Protein AF-A0A948EI79-F1 (afdb_monomer_lite)

Secondary structure (DSSP, 8-state):
------------HHHHHHHHHHHTT-HHHHHHSTTHHHHHHHHHHHHHT-S-HHHHHHHHHHHTTS--SS--TT-TTHHHHHHHTTSPPP-

Radius of gyration: 13.54 Å; chains: 1; bounding box: 38×20×41 Å

pLDDT: mean 85.98, std 14.57, r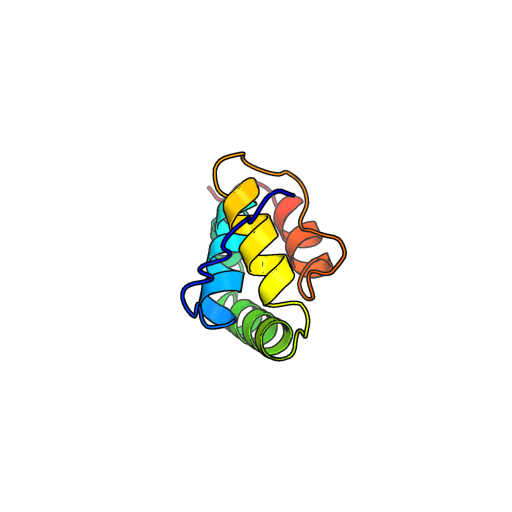ange [39.94, 95.88]

Sequence (91 aa):
MGIFGFLASGASSGGLMHRMMQALGVDRQLKHLPGHGAVETRATERCSHCEHETECAGWLAANENANPDEPPEFCANRDLIARLSKLPPAP

Structure (mmCIF, N/CA/C/O backbone):
data_AF-A0A948EI79-F1
#
_entry.id   AF-A0A948EI79-F1
#
loop_
_atom_site.group_PDB
_atom_site.id
_atom_site.type_symbol
_atom_site.label_atom_id
_atom_site.label_alt_id
_atom_site.label_comp_id
_atom_site.label_asym_id
_atom_site.label_entity_id
_atom_site.label_seq_id
_atom_site.pdbx_PDB_ins_code
_atom_site.Cartn_x
_atom_site.Cartn_y
_atom_site.Cartn_z
_atom_site.occupancy
_atom_site.B_iso_or_equiv
_atom_site.auth_seq_id
_atom_site.auth_comp_id
_atom_site.auth_asym_id
_atom_site.auth_atom_id
_atom_site.pdbx_PDB_model_num
ATOM 1 N N . MET A 1 1 ? 17.105 -2.319 -26.265 1.00 42.28 1 MET A N 1
ATOM 2 C CA . MET A 1 1 ? 17.943 -1.561 -25.315 1.00 42.28 1 MET A CA 1
ATOM 3 C C . MET A 1 1 ? 17.184 -0.304 -24.933 1.00 42.28 1 MET A C 1
ATOM 5 O O . MET A 1 1 ? 17.153 0.629 -25.719 1.00 42.28 1 MET A O 1
ATOM 9 N N . GLY A 1 2 ? 16.482 -0.331 -23.801 1.00 39.94 2 GLY A N 1
ATOM 10 C CA . GLY A 1 2 ? 15.734 0.808 -23.270 1.00 39.94 2 GLY A CA 1
ATOM 11 C C . GLY A 1 2 ? 16.075 0.943 -21.796 1.00 39.94 2 GLY A C 1
ATOM 12 O O . GLY A 1 2 ? 15.630 0.147 -20.979 1.00 39.94 2 GLY A O 1
ATOM 13 N N . ILE A 1 3 ? 16.951 1.892 -21.494 1.00 55.03 3 ILE A N 1
ATOM 14 C CA . ILE A 1 3 ? 17.401 2.248 -20.149 1.00 55.03 3 ILE A CA 1
ATOM 15 C C . ILE A 1 3 ? 16.286 3.069 -19.496 1.00 55.03 3 ILE A C 1
ATOM 17 O O . ILE A 1 3 ? 16.260 4.291 -19.608 1.00 55.03 3 ILE A O 1
ATOM 21 N N . PHE A 1 4 ? 15.337 2.395 -18.844 1.00 51.22 4 PHE A N 1
ATOM 22 C CA . PHE A 1 4 ? 14.452 3.045 -17.880 1.00 51.22 4 PHE A CA 1
ATOM 23 C C . PHE A 1 4 ? 15.240 3.225 -16.586 1.00 51.22 4 PHE A C 1
ATOM 25 O O . PHE A 1 4 ? 15.347 2.317 -15.764 1.00 51.22 4 PHE A O 1
ATOM 32 N N . GLY A 1 5 ? 15.863 4.395 -16.454 1.00 44.34 5 GLY A N 1
ATOM 33 C CA . GLY A 1 5 ? 1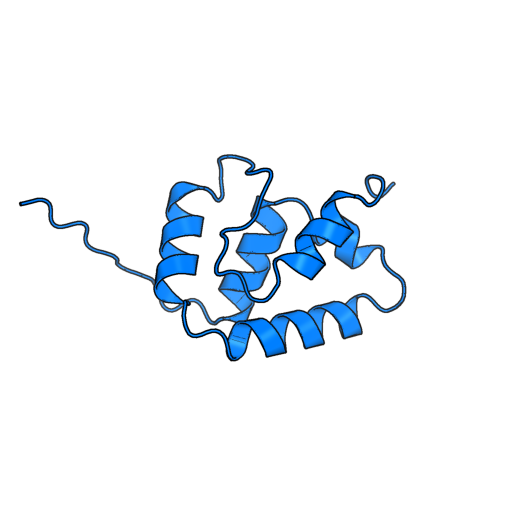6.480 4.833 -15.212 1.00 44.34 5 GLY A CA 1
ATOM 34 C C . GLY A 1 5 ? 15.408 5.002 -14.141 1.00 44.34 5 GLY A C 1
ATOM 35 O O . GLY A 1 5 ? 14.775 6.049 -14.054 1.00 44.34 5 GLY A O 1
ATOM 36 N N . PHE A 1 6 ? 15.206 3.966 -13.330 1.00 52.16 6 PHE A N 1
ATOM 37 C CA . PHE A 1 6 ? 14.428 4.042 -12.102 1.00 52.16 6 PHE A CA 1
ATOM 38 C C . PHE A 1 6 ? 15.234 4.816 -11.058 1.00 52.16 6 PHE A C 1
ATOM 40 O O . PHE A 1 6 ? 15.931 4.241 -10.226 1.00 52.16 6 PHE A O 1
ATOM 47 N N . LEU A 1 7 ? 15.138 6.144 -11.088 1.00 52.34 7 LEU A N 1
ATOM 48 C CA . LEU A 1 7 ? 15.403 6.941 -9.897 1.00 52.34 7 LEU A CA 1
ATOM 49 C C . LEU A 1 7 ? 14.194 6.793 -8.971 1.00 52.34 7 LEU A C 1
ATOM 51 O O . LEU A 1 7 ? 13.353 7.683 -8.872 1.00 52.34 7 LEU A O 1
ATOM 55 N N . ALA A 1 8 ? 14.094 5.642 -8.306 1.00 53.25 8 ALA A N 1
ATOM 56 C CA . ALA A 1 8 ? 13.265 5.523 -7.122 1.00 53.25 8 ALA A CA 1
ATOM 57 C C . ALA A 1 8 ? 13.931 6.382 -6.039 1.00 53.25 8 ALA A C 1
ATOM 59 O O . ALA A 1 8 ? 14.850 5.950 -5.346 1.00 53.25 8 ALA A O 1
ATOM 60 N N . SER A 1 9 ? 13.525 7.652 -5.952 1.00 49.56 9 SER A N 1
ATOM 61 C CA . SER A 1 9 ? 13.750 8.460 -4.758 1.00 49.56 9 SER A CA 1
ATOM 62 C C . SER A 1 9 ? 13.315 7.618 -3.563 1.00 49.56 9 SER A C 1
ATOM 64 O O . SER A 1 9 ? 12.196 7.109 -3.582 1.00 49.56 9 SER A O 1
ATOM 66 N N . GLY A 1 10 ? 14.207 7.430 -2.586 1.00 52.56 10 GLY A N 1
ATOM 67 C CA . GLY A 1 10 ? 13.989 6.605 -1.398 1.00 52.56 10 GLY A CA 1
ATOM 68 C C . GLY A 1 10 ? 12.745 7.038 -0.632 1.00 52.56 10 GLY A C 1
ATOM 69 O O . GLY A 1 10 ? 12.807 7.859 0.280 1.00 52.56 10 GLY A O 1
ATOM 70 N N . ALA A 1 11 ? 11.599 6.512 -1.041 1.00 59.66 11 ALA A N 1
ATOM 71 C CA . ALA A 1 11 ? 10.342 6.666 -0.355 1.00 59.66 11 ALA A CA 1
ATOM 72 C C . ALA A 1 11 ? 10.312 5.561 0.689 1.00 59.66 11 ALA A C 1
ATOM 74 O O . ALA A 1 11 ? 10.324 4.384 0.345 1.00 59.66 11 ALA A O 1
ATOM 75 N N . SER A 1 12 ? 10.293 5.944 1.963 1.00 71.19 12 SER A N 1
ATOM 76 C CA . SER A 1 12 ? 10.079 4.989 3.043 1.00 71.19 12 SER A CA 1
ATOM 77 C C . SER A 1 12 ? 8.804 4.183 2.784 1.00 71.19 12 SER A C 1
ATOM 79 O O . SER A 1 12 ? 7.845 4.691 2.192 1.00 71.19 12 SER A O 1
ATOM 81 N N . SER A 1 13 ? 8.755 2.940 3.258 1.00 76.19 13 SER A N 1
ATOM 82 C CA . SER A 1 13 ? 7.624 2.044 2.999 1.00 76.19 13 SER A CA 1
ATOM 83 C C . SER A 1 13 ? 6.278 2.645 3.447 1.00 76.19 13 SER A C 1
ATOM 85 O O . SER A 1 13 ? 5.254 2.429 2.803 1.00 76.19 13 SER A O 1
ATOM 87 N N . GLY A 1 14 ? 6.278 3.495 4.484 1.00 79.56 14 GLY A N 1
ATOM 88 C CA . GLY A 1 14 ? 5.106 4.283 4.887 1.00 79.56 14 GLY A CA 1
ATOM 89 C C . GLY A 1 14 ? 4.672 5.336 3.855 1.00 79.56 14 GLY A C 1
ATOM 90 O O . GLY A 1 14 ? 3.480 5.489 3.595 1.00 79.56 14 GLY A O 1
ATOM 91 N N . GLY A 1 15 ? 5.620 6.021 3.210 1.00 87.31 15 GLY A N 1
ATOM 92 C CA . GLY A 1 15 ? 5.335 6.975 2.134 1.00 87.31 15 GLY A CA 1
ATOM 93 C C . GLY A 1 15 ? 4.777 6.303 0.877 1.00 87.31 15 GLY A C 1
ATOM 94 O O . GLY A 1 15 ? 3.850 6.826 0.257 1.00 87.31 15 GLY A O 1
ATOM 95 N N . LEU A 1 16 ? 5.286 5.120 0.521 1.00 91.75 16 LEU A N 1
ATOM 96 C CA . LEU A 1 16 ? 4.741 4.319 -0.581 1.00 91.75 16 LEU A CA 1
ATOM 97 C C . LEU A 1 16 ? 3.332 3.811 -0.269 1.00 91.75 16 LEU A C 1
ATOM 99 O O . LEU A 1 16 ? 2.438 3.938 -1.104 1.00 91.75 16 LEU A O 1
ATOM 103 N N . MET A 1 17 ? 3.105 3.308 0.948 1.00 92.75 17 MET A N 1
ATOM 104 C CA . MET A 1 17 ? 1.776 2.872 1.376 1.00 92.75 17 MET A CA 1
ATOM 105 C C . MET A 1 17 ? 0.752 4.007 1.289 1.00 92.75 17 MET A C 1
ATOM 107 O O . MET A 1 17 ? -0.345 3.807 0.768 1.00 92.75 17 MET A O 1
ATOM 111 N N . HIS A 1 18 ? 1.104 5.194 1.786 1.00 91.88 18 HIS A N 1
ATOM 112 C CA . HIS A 1 18 ? 0.194 6.333 1.784 1.00 91.88 18 HIS A CA 1
ATOM 113 C C . HIS A 1 18 ? -0.209 6.730 0.358 1.00 91.88 18 HIS A C 1
ATOM 115 O O . HIS A 1 18 ? -1.396 6.887 0.074 1.00 91.88 18 HIS A O 1
ATOM 121 N N . ARG A 1 19 ? 0.763 6.814 -0.563 1.00 94.00 19 ARG A N 1
ATOM 122 C CA . ARG A 1 19 ? 0.489 7.107 -1.978 1.00 94.00 19 ARG A CA 1
ATOM 123 C C . ARG A 1 19 ? -0.360 6.029 -2.645 1.00 94.00 19 ARG A C 1
ATOM 125 O O . ARG A 1 19 ? -1.281 6.366 -3.375 1.00 94.00 19 ARG A O 1
ATOM 132 N N . MET A 1 20 ? -0.118 4.754 -2.342 1.00 94.88 20 MET A N 1
ATOM 133 C CA . MET A 1 20 ? -0.940 3.637 -2.826 1.00 94.88 20 MET A CA 1
ATOM 134 C C . MET A 1 20 ? -2.403 3.786 -2.390 1.00 94.88 20 MET A C 1
ATOM 136 O O . MET A 1 20 ? -3.308 3.716 -3.216 1.00 94.88 20 MET A O 1
ATOM 140 N N . MET A 1 21 ? -2.650 4.047 -1.103 1.00 93.56 21 MET A N 1
ATOM 141 C CA . MET A 1 21 ? -4.011 4.232 -0.587 1.00 93.56 21 MET A CA 1
ATOM 142 C C . MET A 1 21 ? -4.706 5.468 -1.167 1.00 93.56 21 MET A C 1
ATOM 144 O O . MET A 1 21 ? -5.915 5.432 -1.388 1.00 93.56 21 MET A O 1
ATOM 148 N N . GLN A 1 22 ? -3.958 6.543 -1.419 1.00 93.69 22 GLN A N 1
ATOM 149 C CA . GLN A 1 22 ? -4.480 7.753 -2.048 1.00 93.69 22 GLN A CA 1
ATOM 150 C C . GLN A 1 22 ? -4.816 7.529 -3.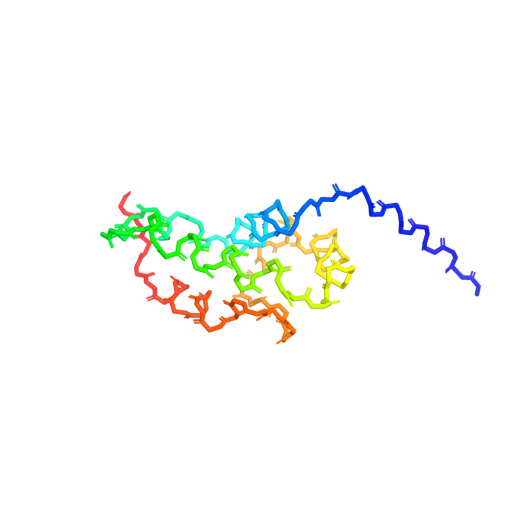529 1.00 93.69 22 GLN A C 1
ATOM 152 O O . GLN A 1 22 ? -5.899 7.916 -3.956 1.00 93.69 22 GLN A O 1
ATOM 157 N N . ALA A 1 23 ? -3.936 6.868 -4.288 1.00 93.88 23 ALA A N 1
ATOM 158 C CA . ALA A 1 23 ? -4.156 6.542 -5.699 1.00 93.88 23 ALA A CA 1
ATOM 159 C C . ALA A 1 23 ? -5.412 5.683 -5.905 1.00 93.88 23 ALA A C 1
ATOM 161 O O . ALA A 1 23 ? -6.164 5.891 -6.850 1.00 93.88 23 ALA A O 1
ATOM 162 N N . LEU A 1 24 ? -5.660 4.751 -4.981 1.00 93.56 24 LEU A N 1
ATOM 163 C CA . LEU A 1 24 ? -6.843 3.882 -4.966 1.00 93.56 24 LEU A CA 1
ATOM 164 C C . LEU A 1 24 ? -8.061 4.549 -4.305 1.00 93.56 24 LEU A C 1
ATOM 166 O O . LEU A 1 24 ? -9.116 3.935 -4.163 1.00 93.56 24 LEU A O 1
ATOM 170 N N . GLY A 1 25 ? -7.907 5.786 -3.825 1.00 92.38 25 GLY A N 1
ATOM 171 C CA . GLY A 1 25 ? -8.969 6.558 -3.197 1.00 92.38 25 GLY A CA 1
ATOM 172 C C . GLY A 1 25 ? -9.541 5.929 -1.930 1.00 92.38 25 GLY A C 1
ATOM 173 O O . GLY A 1 25 ? -10.690 6.211 -1.619 1.00 92.38 25 GLY A O 1
ATOM 174 N N . VAL A 1 26 ? -8.787 5.082 -1.216 1.00 93.62 26 VAL A N 1
ATOM 175 C CA . VAL A 1 26 ? -9.219 4.412 0.029 1.00 93.62 26 VAL A CA 1
ATOM 176 C C . VAL A 1 26 ? -8.722 5.107 1.302 1.00 93.62 26 VAL A C 1
ATOM 178 O O . VAL A 1 26 ? -9.145 4.747 2.403 1.00 93.62 26 VAL A O 1
ATOM 181 N N . ASP A 1 27 ? -7.850 6.116 1.182 1.00 92.62 27 ASP A N 1
ATOM 182 C CA . ASP A 1 27 ? -7.324 6.875 2.327 1.00 92.62 27 ASP A CA 1
ATOM 183 C C . ASP A 1 27 ? -8.436 7.615 3.093 1.00 92.62 27 ASP A C 1
ATOM 185 O O . ASP A 1 27 ? -8.424 7.678 4.325 1.00 92.62 27 ASP A O 1
ATOM 189 N N . ARG A 1 28 ? -9.434 8.142 2.370 1.00 90.44 28 ARG A N 1
ATOM 190 C CA . ARG A 1 28 ? -10.582 8.829 2.971 1.00 90.44 28 ARG A CA 1
ATOM 191 C C . ARG A 1 28 ? -11.465 7.858 3.740 1.00 90.44 28 ARG A C 1
ATOM 193 O O . ARG A 1 28 ? -11.830 8.153 4.876 1.00 90.44 28 ARG A O 1
ATOM 200 N N . GLN A 1 29 ? -11.766 6.697 3.166 1.00 91.56 29 GLN A N 1
ATOM 201 C CA . GLN A 1 29 ? -12.564 5.648 3.799 1.00 91.56 29 GLN A CA 1
ATOM 202 C C . GLN A 1 29 ? -11.878 5.182 5.080 1.00 91.56 29 GLN A C 1
ATOM 204 O O . GLN A 1 29 ? -12.533 5.064 6.112 1.00 91.56 29 GLN A O 1
ATOM 209 N N . LEU A 1 30 ? -10.553 4.996 5.037 1.00 91.50 30 LEU A N 1
ATOM 210 C CA . LEU A 1 30 ? -9.769 4.628 6.209 1.00 91.50 30 LEU A CA 1
ATOM 211 C C . LEU A 1 30 ? -9.941 5.647 7.341 1.00 91.50 30 LEU A C 1
ATOM 213 O O . LEU A 1 30 ? -10.286 5.240 8.444 1.00 91.50 30 LEU A O 1
ATOM 217 N N . LYS A 1 31 ? -9.780 6.951 7.077 1.00 91.75 31 LYS A N 1
ATOM 218 C CA . LYS A 1 31 ? -9.876 8.022 8.094 1.00 91.75 31 LYS A CA 1
ATOM 219 C C . LYS A 1 31 ? -11.237 8.107 8.795 1.00 91.75 31 LYS A C 1
ATOM 221 O O . LYS A 1 31 ? -11.305 8.565 9.932 1.00 91.75 31 LYS A O 1
ATOM 226 N N . HIS A 1 32 ? -12.307 7.654 8.146 1.00 90.38 32 HIS A N 1
ATOM 227 C CA . HIS A 1 32 ? -13.657 7.670 8.718 1.00 90.38 32 HIS A CA 1
ATOM 228 C C . HIS A 1 32 ? -13.959 6.453 9.596 1.00 90.38 32 HIS A C 1
ATOM 230 O O . HIS A 1 32 ? -14.976 6.433 10.291 1.00 90.38 32 HIS A O 1
ATOM 236 N N . LEU A 1 33 ? -13.089 5.439 9.603 1.00 88.31 33 LEU A N 1
ATOM 237 C CA . LEU A 1 33 ? -13.281 4.285 10.467 1.00 88.31 33 LEU A CA 1
ATOM 238 C C . LEU A 1 33 ? -13.019 4.638 11.941 1.00 88.31 33 LEU A C 1
ATOM 240 O O . LEU A 1 33 ? -12.019 5.293 12.272 1.00 88.31 33 LEU A O 1
ATOM 244 N N . PRO A 1 34 ? -13.857 4.143 12.870 1.00 91.06 34 PRO A N 1
ATOM 245 C CA . PRO A 1 34 ? -13.518 4.184 14.283 1.00 91.06 34 PRO A CA 1
ATOM 246 C C . PRO A 1 34 ? -12.229 3.384 14.512 1.00 91.06 34 PRO A C 1
ATOM 248 O O . PRO A 1 34 ? -12.099 2.241 14.075 1.00 91.06 34 PRO A O 1
ATOM 251 N N . GLY A 1 35 ? -11.251 4.000 15.178 1.00 91.06 35 GLY A N 1
ATOM 252 C CA . GLY A 1 35 ? -9.943 3.379 15.401 1.00 91.06 35 GLY A CA 1
ATOM 253 C C . GLY A 1 35 ? -9.039 3.316 14.162 1.00 91.06 35 GLY A C 1
ATOM 254 O O . GLY A 1 35 ? -8.107 2.511 14.153 1.00 91.06 35 GLY A O 1
ATOM 255 N N . HIS A 1 36 ? -9.275 4.153 13.142 1.00 92.94 36 HIS A N 1
ATOM 256 C CA . HIS A 1 36 ? -8.471 4.208 11.912 1.00 92.94 36 HIS A CA 1
ATOM 257 C C . HIS A 1 36 ? -6.958 4.254 12.154 1.00 92.94 36 HIS A C 1
ATOM 259 O O . HIS A 1 36 ? -6.230 3.540 11.475 1.00 92.94 36 HIS A O 1
ATOM 265 N N . GLY A 1 37 ? -6.481 4.988 13.167 1.00 93.56 37 GLY A N 1
ATOM 266 C CA . GLY A 1 37 ? -5.051 5.046 13.488 1.00 93.56 37 GLY A CA 1
ATOM 267 C C . GLY A 1 37 ? -4.442 3.669 13.782 1.00 93.56 37 GLY A C 1
ATOM 268 O O . GLY A 1 37 ? -3.376 3.341 13.279 1.00 93.56 37 GLY A O 1
ATOM 269 N N . ALA A 1 38 ? -5.152 2.792 14.501 1.00 94.88 38 ALA A N 1
ATOM 270 C CA . ALA A 1 38 ? -4.672 1.432 14.763 1.00 94.88 38 ALA A CA 1
ATOM 271 C C . ALA A 1 38 ? -4.709 0.535 13.513 1.00 94.88 38 ALA A C 1
ATOM 273 O O . ALA A 1 38 ? -3.976 -0.455 13.437 1.00 94.88 38 ALA A O 1
ATOM 274 N N . VAL A 1 39 ? -5.579 0.838 12.547 1.00 93.94 39 VAL A N 1
ATOM 275 C CA . VAL A 1 39 ? -5.621 0.150 11.249 1.00 93.94 39 VAL A CA 1
ATOM 276 C C . VAL A 1 39 ? -4.456 0.616 10.374 1.00 93.94 39 VAL A C 1
ATOM 278 O O . VAL A 1 39 ? -3.776 -0.219 9.781 1.00 93.94 39 VAL A O 1
ATOM 281 N N . GLU A 1 40 ? -4.189 1.921 10.350 1.00 93.06 40 GLU A N 1
ATOM 282 C CA . GLU A 1 40 ? -3.091 2.543 9.609 1.00 93.06 40 GLU A CA 1
ATOM 283 C C . GLU A 1 40 ? -1.719 2.092 10.122 1.00 93.06 40 GLU A C 1
ATOM 285 O O . GLU A 1 40 ? -0.872 1.702 9.318 1.00 93.06 40 GLU A O 1
ATOM 290 N N . THR A 1 41 ? -1.518 2.030 11.444 1.00 93.38 41 THR A N 1
ATOM 291 C CA . THR A 1 41 ? -0.275 1.507 12.037 1.00 93.38 41 THR A CA 1
ATOM 292 C C . THR A 1 41 ? -0.010 0.073 11.584 1.00 93.38 41 THR A C 1
ATOM 294 O O . THR A 1 41 ? 1.063 -0.215 11.064 1.00 93.38 41 THR A O 1
ATOM 297 N N . ARG A 1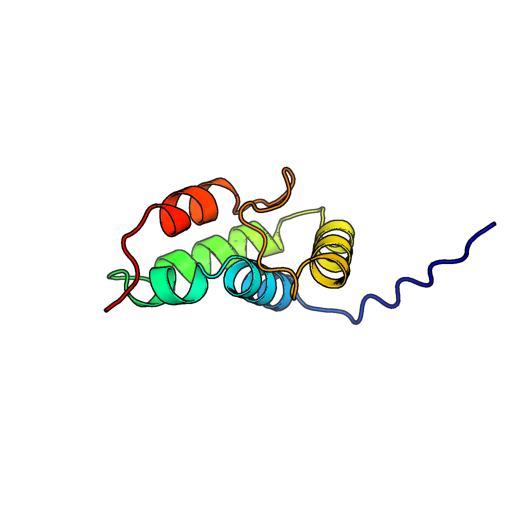 42 ? -1.004 -0.824 11.676 1.00 94.25 42 ARG A N 1
ATOM 298 C CA . ARG A 1 42 ? -0.846 -2.222 11.230 1.00 94.25 42 ARG A CA 1
ATOM 299 C C . ARG A 1 42 ? -0.617 -2.338 9.726 1.00 94.25 42 ARG A C 1
ATOM 301 O O . ARG A 1 42 ? 0.092 -3.235 9.278 1.00 94.25 42 ARG A O 1
ATOM 308 N N . ALA A 1 43 ? -1.250 -1.475 8.934 1.00 94.69 43 ALA A N 1
ATOM 309 C CA . ALA A 1 43 ? -1.023 -1.438 7.496 1.00 94.69 43 ALA A CA 1
ATOM 310 C C . ALA A 1 43 ? 0.410 -0.998 7.171 1.00 94.69 43 ALA A C 1
ATOM 312 O O . ALA A 1 43 ? 1.050 -1.602 6.309 1.00 94.69 43 ALA A O 1
ATOM 313 N N . THR A 1 44 ? 0.917 -0.004 7.905 1.00 92.69 44 THR A N 1
ATOM 314 C CA . THR A 1 44 ? 2.289 0.500 7.785 1.00 92.69 44 THR A CA 1
ATOM 315 C C . THR A 1 44 ? 3.292 -0.575 8.169 1.00 92.69 44 THR A C 1
ATOM 317 O O . THR A 1 44 ? 4.213 -0.829 7.402 1.00 92.69 44 THR A O 1
ATOM 320 N N . GLU A 1 45 ? 3.075 -1.266 9.291 1.00 93.56 45 GLU A N 1
ATOM 321 C CA . GLU A 1 45 ? 3.907 -2.391 9.730 1.00 93.56 45 GLU A CA 1
ATOM 322 C C . GLU A 1 45 ? 3.940 -3.514 8.686 1.00 93.56 45 GLU A C 1
ATOM 324 O O . GLU A 1 45 ? 5.012 -4.013 8.357 1.00 93.56 45 GLU A O 1
ATOM 329 N N . ARG A 1 46 ? 2.796 -3.903 8.103 1.00 94.44 46 ARG A N 1
ATOM 330 C CA . ARG A 1 46 ? 2.792 -4.888 7.005 1.00 94.44 46 ARG A CA 1
ATOM 331 C C . ARG A 1 46 ? 3.562 -4.386 5.787 1.00 94.44 46 ARG A C 1
ATOM 333 O O . ARG A 1 46 ? 4.297 -5.150 5.174 1.00 94.44 46 ARG A O 1
ATOM 340 N N . CYS A 1 47 ? 3.395 -3.113 5.433 1.00 94.25 47 CYS A N 1
ATOM 341 C CA . CYS A 1 47 ? 4.066 -2.532 4.276 1.00 94.25 47 CYS A CA 1
ATOM 342 C C . CYS A 1 47 ? 5.581 -2.417 4.477 1.00 94.25 47 CYS A C 1
ATOM 344 O O . CYS A 1 47 ? 6.322 -2.630 3.526 1.00 94.25 47 CYS A O 1
ATOM 346 N N . SER A 1 48 ? 6.049 -2.108 5.690 1.00 90.00 48 SER A N 1
ATOM 347 C CA . SER A 1 48 ? 7.480 -1.977 5.996 1.00 90.00 48 SER A CA 1
ATOM 348 C C . SER A 1 48 ? 8.235 -3.302 5.984 1.00 90.00 48 SER A C 1
ATOM 350 O O . SER A 1 48 ? 9.455 -3.297 5.890 1.00 90.00 48 SER A O 1
ATOM 352 N N . HIS A 1 49 ? 7.525 -4.425 6.096 1.00 90.94 49 HIS A N 1
ATOM 353 C CA . HIS A 1 49 ? 8.095 -5.767 5.962 1.00 90.94 49 HIS A CA 1
ATOM 354 C C . HIS A 1 49 ? 7.897 -6.359 4.555 1.00 90.94 49 HIS A C 1
ATOM 356 O O . HIS A 1 49 ? 8.273 -7.503 4.323 1.00 90.94 49 HIS A O 1
ATOM 362 N N . CYS A 1 50 ? 7.289 -5.617 3.624 1.00 92.19 50 CYS A N 1
ATOM 363 C CA . CYS A 1 50 ? 7.099 -6.066 2.249 1.00 92.19 50 CYS A CA 1
ATOM 364 C C . CYS A 1 50 ? 8.420 -5.989 1.473 1.00 92.19 50 CYS A C 1
ATOM 366 O O . CYS A 1 50 ? 9.094 -4.962 1.491 1.00 92.19 50 CYS A O 1
ATOM 368 N N . GLU A 1 51 ? 8.757 -7.047 0.739 1.00 91.88 51 GLU A N 1
ATOM 369 C CA . GLU A 1 51 ? 9.972 -7.123 -0.085 1.00 91.88 51 GLU A CA 1
ATOM 370 C C . GLU A 1 51 ? 9.827 -6.483 -1.481 1.00 91.88 51 GLU A C 1
ATOM 372 O O . GLU A 1 51 ? 10.816 -6.319 -2.189 1.00 91.88 51 GLU A O 1
ATOM 377 N N . HIS A 1 52 ? 8.619 -6.046 -1.853 1.00 93.38 52 HIS A N 1
ATOM 378 C CA . HIS A 1 52 ? 8.290 -5.505 -3.181 1.00 93.38 52 HIS A CA 1
ATOM 379 C C . HIS A 1 52 ? 8.314 -3.968 -3.246 1.00 93.38 52 HIS A C 1
ATOM 381 O O . HIS A 1 52 ? 7.454 -3.338 -3.870 1.00 93.38 52 HIS A O 1
ATOM 387 N N . GLU A 1 53 ? 9.249 -3.325 -2.539 1.00 91.06 53 GLU A N 1
ATOM 388 C CA . GLU A 1 53 ? 9.319 -1.858 -2.459 1.00 91.06 53 GLU A CA 1
ATOM 389 C C . GLU A 1 53 ? 9.551 -1.214 -3.837 1.00 91.06 53 GLU A C 1
ATOM 391 O O . GLU A 1 53 ? 8.892 -0.234 -4.199 1.00 91.06 53 GLU A O 1
ATOM 396 N N . THR A 1 54 ? 10.448 -1.801 -4.634 1.00 91.25 54 THR A N 1
ATOM 397 C CA . THR A 1 54 ? 10.807 -1.281 -5.962 1.00 91.25 54 THR A CA 1
ATOM 398 C C . THR A 1 54 ? 9.643 -1.427 -6.941 1.00 91.25 54 THR A C 1
ATOM 400 O O . THR A 1 54 ? 9.309 -0.483 -7.661 1.00 91.25 54 THR A O 1
ATOM 403 N N . GLU A 1 55 ? 8.971 -2.577 -6.938 1.00 94.00 55 GLU A N 1
ATOM 404 C CA . GLU A 1 55 ? 7.787 -2.836 -7.756 1.00 94.00 55 GLU A CA 1
ATOM 405 C C . GLU A 1 55 ? 6.624 -1.926 -7.352 1.00 94.00 55 GLU A C 1
ATOM 407 O O . GLU A 1 55 ? 5.917 -1.415 -8.220 1.00 94.00 55 GLU A O 1
ATOM 412 N N . CYS A 1 56 ? 6.454 -1.658 -6.052 1.00 94.38 56 CYS A N 1
ATOM 413 C CA . CYS A 1 56 ? 5.467 -0.704 -5.547 1.00 94.38 56 CYS A CA 1
ATOM 414 C C . CYS A 1 56 ? 5.727 0.709 -6.085 1.00 94.38 56 CYS A C 1
ATOM 416 O O . CYS A 1 56 ? 4.817 1.348 -6.615 1.00 94.38 56 CYS A O 1
ATOM 418 N N . ALA A 1 57 ? 6.975 1.182 -6.005 1.00 92.94 57 ALA A N 1
ATOM 419 C CA . ALA A 1 57 ? 7.359 2.487 -6.533 1.00 92.94 57 ALA A CA 1
ATOM 420 C C . ALA A 1 57 ? 7.128 2.584 -8.050 1.00 92.94 57 ALA A C 1
ATOM 422 O O . ALA A 1 57 ? 6.623 3.600 -8.529 1.00 92.94 57 ALA A O 1
ATOM 423 N N . GLY A 1 58 ? 7.445 1.525 -8.802 1.00 94.25 58 GLY A N 1
ATOM 424 C CA . GLY A 1 58 ? 7.205 1.486 -10.244 1.00 94.25 58 GLY A CA 1
ATOM 425 C C . GLY A 1 58 ? 5.731 1.429 -10.620 1.00 94.25 58 GLY A C 1
ATOM 426 O O . GLY A 1 58 ? 5.311 2.121 -11.547 1.00 94.25 58 GLY A O 1
ATOM 427 N N . TRP A 1 59 ? 4.925 0.679 -9.868 1.00 95.25 59 TRP A N 1
ATOM 428 C CA . TRP A 1 59 ? 3.479 0.687 -10.044 1.00 95.25 59 TRP A CA 1
ATOM 429 C C . TRP A 1 59 ? 2.901 2.079 -9.773 1.00 95.25 59 TRP A C 1
ATOM 431 O O . TRP A 1 59 ? 2.110 2.567 -10.576 1.00 95.25 59 TRP A O 1
ATOM 441 N N . LEU A 1 60 ? 3.332 2.753 -8.701 1.00 95.00 60 LEU A N 1
ATOM 442 C CA . LEU A 1 60 ? 2.876 4.107 -8.379 1.00 95.00 60 LEU A CA 1
ATOM 443 C C . LEU A 1 60 ? 3.231 5.101 -9.482 1.00 95.00 60 LEU A C 1
ATOM 445 O O . LEU A 1 60 ? 2.341 5.781 -9.977 1.00 95.00 60 LEU A O 1
ATOM 449 N N . ALA A 1 61 ? 4.481 5.110 -9.945 1.00 93.81 61 ALA A N 1
ATOM 450 C CA . ALA A 1 61 ? 4.907 6.002 -11.021 1.00 93.81 61 ALA A CA 1
ATOM 451 C C . ALA A 1 61 ? 4.074 5.833 -12.308 1.00 93.81 61 ALA A C 1
ATOM 453 O O . ALA A 1 61 ? 3.874 6.797 -13.045 1.00 93.81 61 ALA A O 1
ATOM 454 N N . ALA A 1 62 ? 3.582 4.620 -12.580 1.00 93.00 62 ALA A N 1
ATOM 455 C CA . ALA A 1 62 ? 2.755 4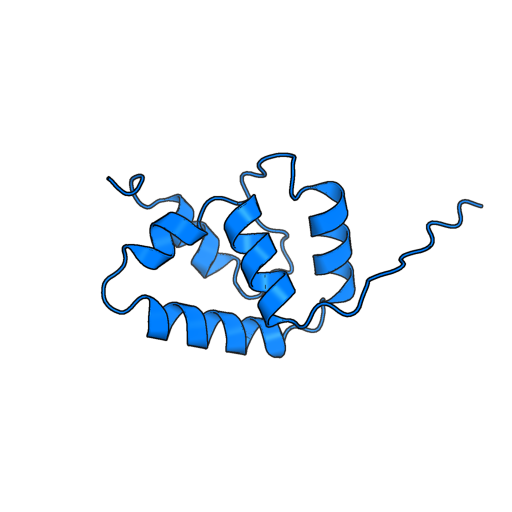.335 -13.748 1.00 93.00 62 ALA A CA 1
ATOM 456 C C . ALA A 1 62 ? 1.253 4.607 -13.535 1.00 93.00 62 ALA A C 1
ATOM 458 O O . ALA A 1 62 ? 0.560 4.903 -14.507 1.00 93.00 62 ALA A O 1
ATOM 459 N N . ASN A 1 63 ? 0.739 4.503 -12.303 1.00 93.31 63 ASN A N 1
ATOM 460 C CA . ASN A 1 63 ? -0.705 4.423 -12.047 1.00 93.31 63 ASN A CA 1
ATOM 461 C C . ASN A 1 63 ? -1.251 5.475 -11.069 1.00 93.31 63 ASN A C 1
ATOM 463 O O . ASN A 1 63 ? -2.463 5.656 -11.025 1.00 93.31 63 ASN A O 1
ATOM 467 N N . GLU A 1 64 ? -0.425 6.194 -10.299 1.00 89.75 64 GLU A N 1
ATOM 468 C CA . GLU A 1 64 ? -0.908 7.044 -9.191 1.00 89.75 64 GLU A CA 1
ATOM 469 C C . GLU A 1 64 ? -1.853 8.178 -9.629 1.00 89.75 64 GLU A C 1
ATOM 471 O O . GLU A 1 64 ? -2.683 8.623 -8.845 1.00 89.75 64 GLU A O 1
ATOM 476 N N . ASN A 1 65 ? -1.789 8.583 -10.902 1.00 89.62 65 ASN A N 1
ATOM 477 C CA . ASN A 1 65 ? -2.663 9.599 -11.502 1.00 89.62 65 ASN A CA 1
ATOM 478 C C . ASN A 1 65 ? -3.773 9.015 -12.399 1.00 89.62 65 ASN A C 1
ATOM 480 O O . ASN A 1 65 ? -4.526 9.771 -13.011 1.00 89.62 65 ASN A O 1
ATOM 484 N N . ALA A 1 66 ? -3.859 7.688 -12.521 1.00 89.81 66 ALA A N 1
ATOM 485 C CA . ALA A 1 66 ? -4.796 7.000 -13.411 1.00 89.81 66 ALA A CA 1
ATOM 486 C C . ALA A 1 66 ? -6.097 6.558 -12.714 1.00 89.81 66 ALA A C 1
ATOM 488 O O . ALA A 1 66 ? -6.964 6.001 -13.378 1.00 89.81 66 ALA A O 1
ATOM 489 N N . ASN A 1 67 ? -6.238 6.815 -11.406 1.00 85.69 67 ASN A N 1
ATOM 490 C CA . ASN A 1 67 ? -7.339 6.329 -10.559 1.00 85.69 67 ASN A CA 1
ATOM 491 C C . ASN A 1 67 ? -7.581 4.813 -10.709 1.00 85.69 67 ASN A C 1
ATOM 493 O O . ASN A 1 67 ? -8.659 4.408 -11.142 1.00 85.69 67 ASN A O 1
ATOM 497 N N . PRO A 1 68 ? -6.580 3.972 -10.404 1.00 91.19 68 PRO A N 1
ATOM 498 C CA . PRO A 1 68 ? -6.729 2.526 -10.490 1.00 91.19 68 PRO A CA 1
ATOM 499 C C . PRO A 1 68 ? -7.825 2.020 -9.543 1.00 91.19 68 PRO A C 1
ATOM 501 O O . PRO A 1 68 ? -7.982 2.528 -8.435 1.00 91.19 68 PRO A O 1
ATOM 504 N N . ASP A 1 69 ? -8.540 0.977 -9.963 1.00 87.94 69 ASP A N 1
ATOM 505 C CA . ASP A 1 69 ? -9.570 0.328 -9.141 1.00 87.94 69 ASP A CA 1
ATOM 506 C C . ASP A 1 69 ? -8.988 -0.722 -8.177 1.00 87.94 69 ASP A C 1
ATOM 508 O O . ASP A 1 69 ? -9.554 -0.987 -7.113 1.00 87.94 69 ASP A O 1
ATOM 512 N N . GLU A 1 70 ? -7.851 -1.329 -8.535 1.00 90.75 70 GLU A N 1
ATOM 513 C CA . GLU A 1 70 ? -7.258 -2.447 -7.799 1.00 90.75 70 GLU A CA 1
ATOM 514 C C . GLU A 1 70 ? -5.772 -2.220 -7.479 1.00 90.75 70 GLU A C 1
ATOM 516 O O . GLU A 1 70 ? -5.017 -1.713 -8.316 1.00 90.75 70 GLU A O 1
ATOM 521 N N . PRO A 1 71 ? -5.316 -2.612 -6.273 1.00 93.81 71 PRO A N 1
ATOM 522 C CA . PRO A 1 71 ? -3.896 -2.626 -5.950 1.00 93.81 71 PRO A CA 1
ATOM 523 C C . PRO A 1 71 ? -3.181 -3.748 -6.722 1.00 93.81 71 PRO A C 1
ATOM 525 O O . PRO A 1 71 ? -3.810 -4.742 -7.094 1.00 93.81 71 PRO A O 1
ATOM 528 N N . PRO A 1 72 ? -1.851 -3.667 -6.895 1.00 94.44 72 PRO A N 1
ATOM 529 C CA . PRO A 1 72 ? -1.098 -4.763 -7.487 1.00 94.44 72 PRO A CA 1
ATOM 530 C C . PRO A 1 72 ? -1.170 -6.031 -6.620 1.00 94.44 72 PRO A C 1
ATOM 532 O O . PRO A 1 72 ? -1.241 -5.953 -5.391 1.00 94.44 72 PRO A O 1
ATOM 535 N N . GLU A 1 73 ? -1.081 -7.204 -7.259 1.00 94.62 73 GLU A N 1
ATOM 536 C CA . GLU A 1 73 ? -1.173 -8.525 -6.605 1.00 94.62 73 GLU A CA 1
ATOM 537 C C . GLU A 1 73 ? -0.196 -8.687 -5.427 1.00 94.62 73 GLU A C 1
ATOM 539 O O . GLU A 1 73 ? -0.543 -9.304 -4.423 1.00 94.62 73 GLU A O 1
ATOM 544 N N . PHE A 1 74 ? 1.002 -8.101 -5.529 1.00 93.31 74 PHE A N 1
ATOM 545 C CA . PHE A 1 74 ? 2.055 -8.181 -4.512 1.00 93.31 74 PHE A CA 1
ATOM 546 C C . PHE A 1 74 ? 1.816 -7.280 -3.288 1.00 93.31 74 PHE A C 1
ATOM 548 O O . PHE A 1 74 ? 2.590 -7.312 -2.330 1.00 93.31 74 PHE A O 1
ATOM 555 N N . CYS A 1 75 ? 0.795 -6.416 -3.302 1.00 95.44 75 CYS A N 1
ATOM 556 C CA . CYS A 1 75 ? 0.565 -5.477 -2.211 1.00 95.44 75 CYS A CA 1
ATOM 557 C C . CYS A 1 75 ? 0.206 -6.224 -0.915 1.00 95.44 75 CYS A C 1
ATOM 559 O O . CYS A 1 75 ? -0.882 -6.784 -0.790 1.00 95.44 75 CYS A O 1
ATOM 561 N N . ALA A 1 76 ? 1.057 -6.126 0.112 1.00 94.75 76 ALA A N 1
ATOM 562 C CA . ALA A 1 76 ? 0.812 -6.709 1.440 1.00 94.75 76 ALA A CA 1
ATOM 563 C C . ALA A 1 76 ? -0.456 -6.171 2.148 1.00 94.75 76 ALA A C 1
ATOM 565 O O . ALA A 1 76 ? -0.896 -6.709 3.164 1.00 94.75 76 ALA A O 1
ATOM 566 N N . ASN A 1 77 ? -1.044 -5.087 1.631 1.00 95.88 77 ASN A N 1
ATOM 567 C CA . ASN A 1 77 ? -2.291 -4.496 2.113 1.00 95.88 77 ASN A CA 1
ATOM 568 C C . ASN A 1 77 ? -3.476 -4.707 1.155 1.00 95.88 77 ASN A C 1
ATOM 570 O O . ASN A 1 77 ? -4.525 -4.102 1.370 1.00 95.88 77 ASN A O 1
ATOM 574 N N . ARG A 1 78 ? -3.349 -5.565 0.135 1.00 95.50 78 ARG A N 1
ATOM 575 C CA . ARG A 1 78 ? -4.388 -5.804 -0.877 1.00 95.50 78 ARG A CA 1
ATOM 576 C C . ARG A 1 78 ? -5.754 -6.127 -0.273 1.00 95.50 78 ARG A C 1
ATOM 578 O O . ARG A 1 78 ? -6.736 -5.486 -0.634 1.00 95.50 78 ARG A O 1
ATOM 585 N N . ASP A 1 79 ? -5.814 -7.034 0.701 1.00 95.00 79 ASP A N 1
ATOM 586 C CA . ASP A 1 79 ? -7.078 -7.392 1.360 1.00 95.00 79 ASP A CA 1
ATOM 587 C C . ASP A 1 79 ? -7.688 -6.230 2.151 1.00 95.00 79 ASP A C 1
ATOM 589 O O . ASP A 1 79 ? -8.907 -6.052 2.174 1.00 95.00 79 ASP A O 1
ATOM 593 N N . LEU A 1 80 ? -6.853 -5.416 2.809 1.00 94.94 80 LEU A N 1
ATOM 594 C CA . LEU A 1 80 ? -7.322 -4.221 3.510 1.00 94.94 80 LEU A CA 1
ATOM 595 C C . LEU A 1 80 ? -7.934 -3.233 2.512 1.00 94.94 80 LEU A C 1
ATOM 597 O O . LEU A 1 80 ? -9.046 -2.757 2.725 1.00 94.94 80 LEU A O 1
ATOM 601 N N . ILE A 1 81 ? -7.228 -2.962 1.418 1.00 95.00 81 ILE A N 1
ATOM 602 C CA . ILE A 1 81 ? -7.669 -2.054 0.359 1.00 95.00 81 ILE A CA 1
ATOM 603 C C . ILE A 1 81 ? -8.986 -2.545 -0.253 1.00 95.00 81 ILE A C 1
ATOM 605 O O . ILE A 1 81 ? -9.938 -1.774 -0.325 1.00 95.00 81 ILE A O 1
ATOM 609 N N . ALA A 1 82 ? -9.086 -3.831 -0.600 1.00 93.81 82 ALA A N 1
ATOM 610 C CA . ALA A 1 82 ? -10.294 -4.428 -1.173 1.00 93.81 82 ALA A CA 1
ATOM 611 C C . ALA A 1 82 ? -11.511 -4.368 -0.233 1.00 93.81 82 ALA A C 1
ATOM 613 O O . ALA A 1 82 ? -12.658 -4.429 -0.677 1.00 93.81 82 ALA A O 1
ATOM 614 N N . ARG A 1 83 ? -11.287 -4.284 1.083 1.00 93.56 83 ARG A N 1
ATOM 615 C CA . ARG A 1 83 ? -12.354 -4.055 2.066 1.00 93.56 83 ARG A CA 1
ATOM 616 C C . ARG A 1 83 ? -12.740 -2.584 2.145 1.00 93.56 83 ARG A C 1
ATOM 618 O O . ARG A 1 83 ? -13.928 -2.293 2.229 1.00 93.56 83 ARG A O 1
ATOM 625 N N . LEU A 1 84 ? -11.763 -1.677 2.116 1.00 93.19 84 LEU A N 1
ATOM 626 C CA . LEU A 1 84 ? -11.999 -0.232 2.151 1.00 93.19 84 LEU A CA 1
ATOM 627 C C . LEU A 1 84 ? -12.709 0.268 0.887 1.00 93.19 84 LEU A C 1
ATOM 629 O O . LEU A 1 84 ? -13.591 1.112 0.996 1.00 93.19 84 LEU A O 1
ATOM 633 N N . SER A 1 85 ? -12.389 -0.278 -0.289 1.00 90.81 85 SER A N 1
ATOM 634 C CA . SER A 1 85 ? -13.036 0.093 -1.557 1.00 90.81 85 SER A CA 1
ATOM 635 C C . SER A 1 85 ? -14.522 -0.275 -1.613 1.00 90.81 85 SER A C 1
ATOM 637 O O . SER A 1 85 ? -15.285 0.335 -2.353 1.00 90.81 85 SER A O 1
ATOM 639 N N . LYS A 1 86 ? -14.952 -1.244 -0.797 1.00 90.56 86 LYS A N 1
ATOM 640 C CA . LYS A 1 86 ? -16.357 -1.661 -0.666 1.00 90.56 86 LYS A CA 1
ATOM 641 C C . LYS A 1 86 ? -17.141 -0.836 0.351 1.00 90.56 86 LYS A C 1
ATOM 643 O O . LYS A 1 86 ? -18.352 -1.022 0.467 1.00 90.56 86 LYS A O 1
ATOM 648 N N . LEU A 1 87 ? -16.474 0.017 1.129 1.00 87.12 87 LEU A N 1
ATOM 649 C CA . LEU A 1 87 ? -17.173 0.905 2.047 1.00 87.12 87 LEU A CA 1
ATOM 650 C C . LEU A 1 87 ? -17.904 1.989 1.250 1.00 87.12 87 LEU A C 1
ATOM 652 O O . LEU A 1 87 ? -17.378 2.456 0.237 1.00 87.12 87 LEU A O 1
ATOM 656 N N . PRO A 1 88 ? -19.098 2.411 1.702 1.00 80.00 88 PRO A N 1
ATOM 657 C CA . PRO A 1 88 ? -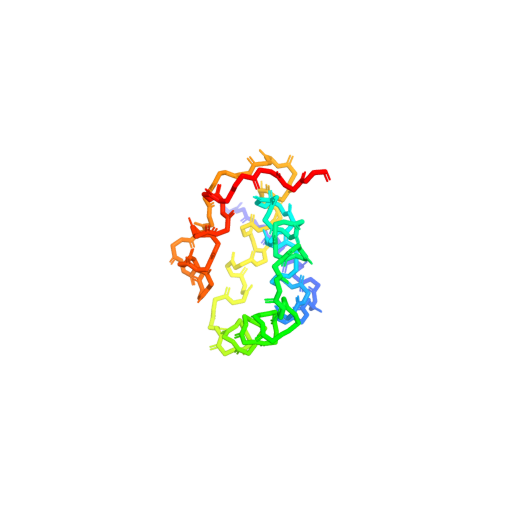19.744 3.570 1.112 1.00 80.00 88 PRO A CA 1
ATOM 658 C C . PRO A 1 88 ? -18.795 4.776 1.188 1.00 80.00 88 PRO A C 1
ATOM 660 O O . PRO A 1 88 ? -18.018 4.877 2.148 1.00 80.00 88 PRO A O 1
ATOM 663 N N . PRO A 1 89 ? -18.834 5.680 0.191 1.00 72.19 89 PRO A N 1
ATOM 664 C CA . PRO A 1 89 ? -18.021 6.882 0.226 1.00 72.19 89 PRO A CA 1
ATOM 665 C C . PRO A 1 89 ? -18.295 7.631 1.528 1.00 72.19 89 PRO A C 1
ATOM 667 O O . PRO A 1 89 ? -19.443 7.740 1.968 1.00 72.19 89 PRO A O 1
ATOM 670 N N . ALA A 1 90 ? -17.219 8.093 2.161 1.00 67.88 90 ALA A N 1
ATOM 671 C CA . ALA A 1 90 ? -17.327 8.921 3.347 1.00 67.88 90 ALA A CA 1
ATOM 672 C C . ALA A 1 90 ? -18.195 10.165 3.051 1.00 67.88 90 ALA A C 1
ATOM 674 O O . ALA A 1 90 ? -18.114 10.674 1.927 1.00 67.88 90 ALA A O 1
ATOM 675 N N . PRO A 1 91 ? -19.035 10.599 4.011 1.00 64.50 91 PRO A N 1
ATOM 676 C CA . PRO A 1 91 ? -19.943 11.732 3.839 1.00 64.50 91 PRO A CA 1
ATOM 677 C C . PRO A 1 91 ? -19.220 13.059 3.577 1.00 64.50 91 PRO A C 1
ATOM 679 O O . PRO A 1 91 ? -18.041 13.195 3.979 1.00 64.50 91 PRO A O 1
#

Foldseek 3Di:
DDPPPPPPPPQQLLNLLVLLCVLLPLPQLLVPDDVSVVVSVVLSVQSNPQPCPSVSSVCCVVRSPVNDNADDPSRSCRVVSVVSSPDDGDD